Protein AF-A0A2D6XM24-F1 (afdb_monomer)

Sequence (76 aa):
MEYGKTRIKNITWMPPFREGEFGYLIIDNEPCFINSWHTFDDYGCEMEIVEVACRDGKTKDAYSDDGGESWRLEAF

Secondary structure (DSSP, 8-state):
----------EEEE--SSTT---EEEETTEEEEEEEEEEEEETTEEEEEEEEEETTS-EEEEEESSTTSS-EE---

Solvent-accessible surface area (backbone atoms only — not comparable to full-atom values): 4646 Å² total; per-residue (Å²): 134,81,79,75,76,78,74,81,62,57,51,44,83,42,78,44,93,50,92,95,54,79,20,30,35,32,48,73,88,40,68,18,41,43,79,46,79,47,78,46,75,60,97,86,47,47,34,36,40,30,39,23,45,33,90,87,77,46,76,45,60,35,40,15,75,61,78,65,76,53,58,45,64,81,84,130

Foldseek 3Di:
DPPPPPPFWDWDFDCDPDPPARGWIQTNNWTWGWPDWDWDDDPNFIKIWTWTQTPVRDIFIWMDRPVRPDIDTDDD

pLDDT: mean 83.99, std 15.75, range [38.84, 95.69]

Structure (mmCIF, N/CA/C/O backbone):
data_AF-A0A2D6XM24-F1
#
_entry.id   AF-A0A2D6XM24-F1
#
loop_
_atom_site.group_PDB
_atom_site.id
_atom_site.type_symbol
_atom_site.label_atom_id
_atom_site.label_alt_id
_atom_site.label_comp_id
_atom_site.label_asym_id
_atom_site.label_entity_id
_atom_site.label_seq_id
_atom_sit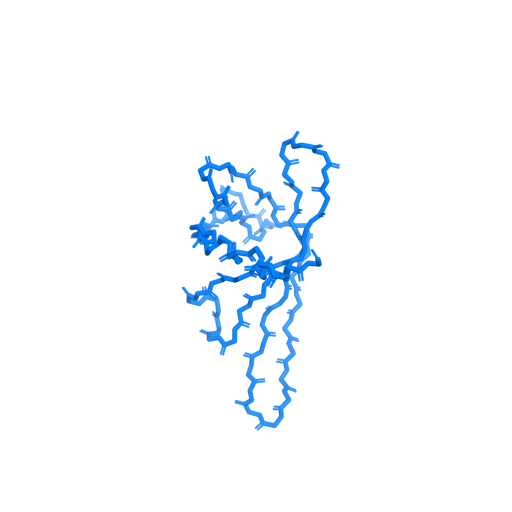e.pdbx_PDB_ins_code
_atom_site.Cartn_x
_atom_site.Cartn_y
_atom_site.Cartn_z
_atom_site.occupancy
_atom_site.B_iso_or_equiv
_atom_site.auth_seq_id
_atom_site.auth_comp_id
_atom_site.auth_asym_id
_atom_site.auth_atom_id
_atom_site.pdbx_PDB_model_num
ATOM 1 N N . MET A 1 1 ? -2.935 -30.235 11.977 1.00 39.41 1 MET A N 1
ATOM 2 C CA . MET A 1 1 ? -2.352 -28.883 11.914 1.00 39.41 1 MET A CA 1
ATOM 3 C C . MET A 1 1 ? -2.975 -28.217 10.709 1.00 39.41 1 MET A C 1
ATOM 5 O O . MET A 1 1 ? -2.577 -28.494 9.587 1.00 39.41 1 MET A O 1
ATOM 9 N N . GLU A 1 2 ? -4.075 -27.507 10.930 1.00 38.84 2 GLU A N 1
ATOM 10 C CA . GLU A 1 2 ? -4.769 -26.785 9.869 1.00 38.84 2 GLU A CA 1
ATOM 11 C C . GLU A 1 2 ? -3.990 -25.482 9.680 1.00 38.84 2 GLU A C 1
ATOM 13 O O . GLU A 1 2 ? -3.974 -24.642 10.578 1.00 38.84 2 GLU A O 1
ATOM 18 N N . TYR A 1 3 ? -3.246 -25.360 8.579 1.00 42.94 3 TYR A N 1
ATOM 19 C CA . TYR A 1 3 ? -2.657 -24.081 8.198 1.00 42.94 3 TYR A CA 1
ATOM 20 C C . TYR A 1 3 ? -3.831 -23.132 7.972 1.00 42.94 3 TYR A C 1
ATOM 22 O O . TYR A 1 3 ? -4.602 -23.311 7.026 1.00 42.94 3 TYR A O 1
ATOM 30 N N . GLY A 1 4 ? -4.031 -22.206 8.913 1.00 45.66 4 GLY A N 1
ATOM 31 C CA . GLY A 1 4 ? -5.085 -21.208 8.835 1.00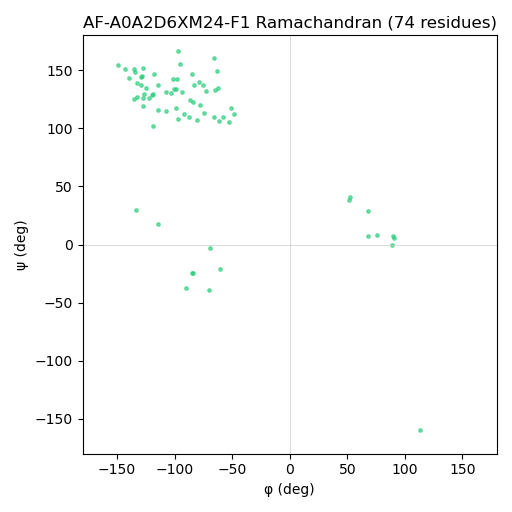 45.66 4 GLY A CA 1
ATOM 32 C C . GLY A 1 4 ? -4.983 -20.532 7.480 1.00 45.66 4 GLY A C 1
ATOM 33 O O . GLY A 1 4 ? -3.942 -19.971 7.153 1.00 45.66 4 GLY A O 1
ATOM 34 N N . LYS A 1 5 ? -6.032 -20.665 6.662 1.00 46.47 5 LYS A N 1
ATOM 35 C CA . LYS A 1 5 ? -6.114 -20.029 5.348 1.00 46.47 5 LYS A CA 1
ATOM 36 C C . LYS A 1 5 ? -5.737 -18.562 5.521 1.00 46.47 5 LYS A C 1
ATOM 38 O O . LYS A 1 5 ? -6.492 -17.831 6.163 1.00 46.47 5 LYS A O 1
ATOM 43 N N . THR A 1 6 ? -4.602 -18.146 4.960 1.00 49.16 6 THR A N 1
ATOM 44 C CA . THR A 1 6 ? -4.271 -16.733 4.795 1.00 49.16 6 THR A CA 1
ATOM 45 C C . THR A 1 6 ? -5.459 -16.116 4.083 1.00 49.16 6 THR A C 1
ATOM 47 O O . THR A 1 6 ? -5.732 -16.422 2.921 1.00 49.16 6 THR A O 1
ATOM 50 N N . ARG A 1 7 ? -6.272 -15.362 4.822 1.00 52.75 7 ARG A N 1
ATOM 51 C CA . ARG A 1 7 ? -7.434 -14.706 4.245 1.00 52.75 7 ARG A CA 1
ATOM 52 C C . ARG A 1 7 ? -6.846 -13.689 3.281 1.00 52.75 7 ARG A C 1
ATOM 54 O O . ARG A 1 7 ? -6.188 -12.756 3.731 1.00 52.75 7 ARG A O 1
ATOM 61 N N . ILE A 1 8 ? -7.003 -13.927 1.980 1.00 55.41 8 ILE A N 1
ATOM 62 C CA . ILE A 1 8 ? -6.643 -12.944 0.963 1.00 55.41 8 ILE A CA 1
ATOM 63 C C . ILE A 1 8 ? -7.477 -11.715 1.304 1.00 55.41 8 ILE A C 1
ATOM 65 O O . ILE A 1 8 ? -8.708 -11.764 1.255 1.00 55.41 8 ILE A O 1
ATOM 69 N N . LYS A 1 9 ? -6.807 -10.673 1.787 1.00 66.81 9 LYS A N 1
ATOM 70 C CA . LYS A 1 9 ? -7.454 -9.410 2.107 1.00 66.81 9 LYS A CA 1
ATOM 71 C C . LYS A 1 9 ? -7.741 -8.703 0.800 1.00 66.81 9 LYS A C 1
ATOM 73 O O . LYS A 1 9 ? -6.895 -8.689 -0.090 1.00 66.81 9 LYS A O 1
ATOM 78 N N . ASN A 1 10 ? -8.926 -8.119 0.693 1.00 84.69 10 ASN A N 1
ATOM 79 C CA . ASN A 1 10 ? -9.209 -7.219 -0.415 1.00 84.69 10 ASN A CA 1
ATOM 80 C C . ASN A 1 10 ? -8.467 -5.916 -0.126 1.00 84.69 10 ASN A C 1
ATOM 82 O O . ASN A 1 10 ? -8.780 -5.249 0.863 1.00 84.69 10 ASN A O 1
ATOM 86 N N . ILE A 1 11 ? -7.467 -5.610 -0.954 1.00 93.06 11 ILE A N 1
ATOM 87 C CA . ILE A 1 11 ? -6.654 -4.403 -0.845 1.00 93.06 11 ILE A CA 1
ATOM 88 C C . ILE A 1 11 ? -6.806 -3.603 -2.133 1.00 93.06 11 ILE A C 1
ATOM 90 O O . ILE A 1 11 ? -6.659 -4.139 -3.229 1.00 93.06 11 ILE A O 1
ATOM 94 N N . THR A 1 12 ? -7.131 -2.323 -2.003 1.00 93.19 12 THR A N 1
ATOM 95 C CA . THR A 1 12 ? -7.270 -1.405 -3.138 1.00 93.19 12 THR A CA 1
ATOM 96 C C . THR A 1 12 ? -6.519 -0.125 -2.836 1.00 93.19 12 THR A C 1
ATOM 98 O O . THR A 1 12 ? -6.752 0.485 -1.792 1.00 93.19 12 THR A O 1
ATOM 101 N N . TRP A 1 13 ? -5.635 0.284 -3.741 1.00 93.88 13 TRP A N 1
ATOM 102 C CA . TRP A 1 13 ? -4.965 1.573 -3.649 1.00 93.88 13 TRP A CA 1
ATOM 103 C C . TRP A 1 13 ? -5.873 2.702 -4.114 1.00 93.88 13 TRP A C 1
ATOM 105 O O . TRP A 1 13 ? -6.611 2.571 -5.093 1.00 93.88 13 TRP A O 1
ATOM 115 N N . MET A 1 14 ? -5.807 3.814 -3.392 1.00 95.44 14 MET A N 1
ATOM 116 C CA . MET A 1 14 ? -6.556 5.022 -3.673 1.00 95.44 14 MET A CA 1
ATOM 117 C C . MET A 1 14 ? -5.606 6.223 -3.689 1.00 95.44 14 MET A C 1
ATOM 119 O O . MET A 1 14 ? -4.763 6.352 -2.792 1.00 95.44 14 MET A O 1
ATOM 123 N N . PRO A 1 15 ? -5.763 7.131 -4.667 1.00 93.88 15 PRO A N 1
ATOM 124 C CA . PRO A 1 15 ? -4.912 8.304 -4.780 1.00 93.88 15 PRO A CA 1
ATOM 125 C C . PRO A 1 15 ? -5.099 9.260 -3.589 1.00 93.88 15 PRO A C 1
ATOM 127 O O . PRO A 1 15 ? -6.132 9.224 -2.906 1.00 93.88 15 PRO A O 1
ATOM 130 N N . PRO A 1 16 ? -4.123 10.150 -3.345 1.00 94.00 16 PRO A N 1
ATOM 131 C CA . PRO A 1 16 ? -4.213 11.157 -2.296 1.00 94.00 16 PRO A CA 1
ATOM 132 C C . PRO A 1 16 ? -5.355 12.148 -2.529 1.00 94.00 16 PRO A C 1
ATOM 134 O O . PRO A 1 16 ? -5.699 12.490 -3.661 1.00 94.00 16 PRO A O 1
ATOM 137 N N . PHE A 1 17 ? -5.918 12.658 -1.431 1.00 88.12 17 PHE A N 1
ATOM 138 C CA . PHE A 1 17 ? -6.907 13.739 -1.484 1.00 88.12 17 PHE A CA 1
ATOM 139 C C . PHE A 1 17 ? -6.253 15.120 -1.545 1.00 88.12 17 PHE A C 1
ATOM 141 O O . PHE A 1 17 ? -6.891 16.083 -1.977 1.00 88.12 17 PHE A O 1
ATOM 148 N N . ARG A 1 18 ? -5.013 15.233 -1.057 1.00 90.62 18 ARG A N 1
ATOM 149 C CA . ARG A 1 18 ? -4.268 16.488 -0.960 1.00 90.62 18 ARG A CA 1
ATOM 150 C C . ARG A 1 18 ? -2.908 16.359 -1.620 1.00 90.62 18 ARG A C 1
ATOM 152 O O . ARG A 1 18 ? -2.306 15.292 -1.659 1.00 90.62 18 ARG A O 1
ATOM 159 N N . GLU A 1 19 ? -2.415 17.485 -2.107 1.00 91.56 19 GLU A N 1
ATOM 160 C CA . GLU A 1 19 ? -1.055 17.584 -2.614 1.00 91.56 19 GLU A CA 1
ATOM 161 C C . GLU A 1 19 ? -0.046 17.296 -1.490 1.00 91.56 19 GLU A C 1
ATOM 163 O O . GLU A 1 19 ? -0.193 17.795 -0.372 1.00 91.56 19 GLU A O 1
ATOM 168 N N . GLY A 1 20 ? 0.962 16.473 -1.786 1.00 88.38 20 GLY A N 1
ATOM 169 C CA . GLY A 1 20 ? 1.994 16.064 -0.829 1.00 88.38 20 GLY A CA 1
ATOM 170 C C . GLY A 1 20 ? 1.675 14.808 -0.007 1.00 88.38 20 GLY A C 1
ATOM 171 O O . GLY A 1 20 ? 2.515 14.397 0.787 1.00 88.38 20 GLY A O 1
ATOM 172 N N . GLU A 1 21 ? 0.508 14.184 -0.192 1.00 91.38 21 GLU A N 1
ATOM 173 C CA . GLU A 1 21 ? 0.181 12.874 0.390 1.00 91.38 21 GLU A CA 1
ATOM 174 C C . GLU A 1 21 ? 0.457 11.736 -0.609 1.00 91.38 21 GLU A C 1
ATOM 176 O O . GLU A 1 21 ? 0.400 11.931 -1.822 1.00 91.38 21 GLU A O 1
ATOM 181 N N . PHE A 1 22 ? 0.700 10.526 -0.100 1.00 94.12 22 PHE A N 1
ATOM 182 C CA . PHE A 1 22 ? 0.894 9.324 -0.923 1.00 94.12 22 PHE A CA 1
ATOM 183 C C . PHE A 1 22 ? -0.418 8.640 -1.344 1.00 94.12 22 PHE A C 1
ATOM 185 O O . PHE A 1 22 ? -0.456 7.930 -2.345 1.00 94.12 22 PHE A O 1
ATOM 192 N N . GLY A 1 23 ? -1.496 8.839 -0.580 1.00 94.75 23 GLY A N 1
ATOM 193 C CA . GLY A 1 23 ? -2.763 8.126 -0.752 1.00 94.75 23 GLY A CA 1
ATOM 194 C C . GLY A 1 23 ? -3.087 7.205 0.420 1.00 94.75 23 GLY A C 1
ATOM 195 O O . GLY A 1 23 ? -2.598 7.382 1.5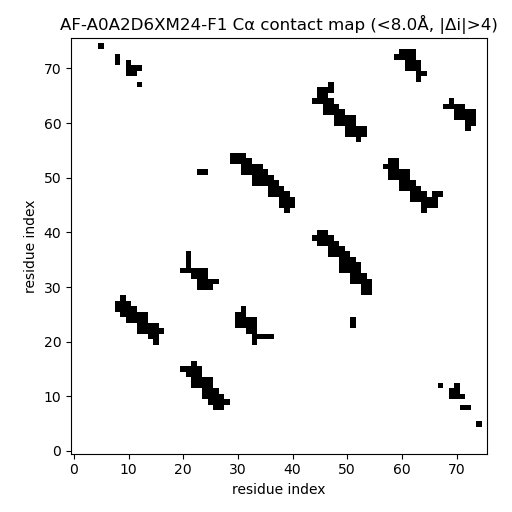39 1.00 94.75 23 GLY A O 1
ATOM 196 N N . TYR A 1 24 ? -3.966 6.239 0.175 1.00 95.00 24 TYR A N 1
ATOM 197 C CA . TYR A 1 24 ? -4.400 5.273 1.182 1.00 95.00 24 TYR A CA 1
ATOM 198 C C . TYR A 1 24 ? -4.743 3.931 0.540 1.00 95.00 24 TYR A C 1
ATOM 200 O O . TYR A 1 24 ? -5.122 3.855 -0.627 1.00 95.00 24 TYR A O 1
ATOM 208 N N . LEU A 1 25 ? -4.632 2.865 1.325 1.00 94.75 25 LEU A N 1
ATOM 209 C CA . LEU A 1 25 ? -5.112 1.540 0.964 1.00 94.75 25 LEU A CA 1
ATOM 210 C C . LEU A 1 25 ? -6.449 1.282 1.660 1.00 94.75 25 LEU A C 1
ATOM 212 O O . LEU A 1 25 ? -6.586 1.518 2.859 1.00 94.75 25 LEU A O 1
ATOM 216 N N . ILE A 1 26 ? -7.433 0.766 0.933 1.00 93.69 26 ILE A N 1
ATOM 217 C CA . ILE A 1 26 ? -8.637 0.176 1.523 1.00 93.69 26 ILE A CA 1
ATOM 218 C C . ILE A 1 26 ? -8.325 -1.294 1.785 1.00 93.69 26 ILE A C 1
ATOM 220 O O . ILE A 1 26 ? -8.202 -2.060 0.835 1.00 93.69 26 ILE A O 1
ATOM 224 N N . ILE A 1 27 ? -8.190 -1.683 3.051 1.00 91.31 27 ILE A N 1
ATOM 225 C CA . ILE A 1 27 ? -7.860 -3.047 3.483 1.00 91.31 27 ILE A CA 1
ATOM 226 C C . ILE A 1 27 ? -9.062 -3.611 4.232 1.00 91.31 27 ILE A C 1
ATOM 228 O O . ILE A 1 27 ? -9.419 -3.105 5.292 1.00 91.31 27 ILE A O 1
ATOM 232 N N . ASP A 1 28 ? -9.690 -4.664 3.703 1.00 89.19 28 ASP A N 1
ATOM 233 C CA . ASP A 1 28 ? -10.898 -5.265 4.298 1.00 89.19 28 ASP A CA 1
ATOM 234 C C . ASP A 1 28 ? -12.018 -4.228 4.567 1.00 89.19 28 ASP A C 1
ATOM 236 O O . ASP A 1 28 ? -12.698 -4.276 5.590 1.00 89.19 28 ASP A O 1
ATOM 240 N N . ASN A 1 29 ? -12.220 -3.295 3.624 1.00 88.81 29 ASN A N 1
ATOM 241 C CA . ASN A 1 29 ? -13.138 -2.141 3.700 1.00 88.81 29 ASN A CA 1
ATOM 242 C C . ASN A 1 29 ? -12.769 -1.046 4.718 1.00 88.81 29 ASN A C 1
ATOM 244 O O . ASN A 1 29 ? -13.543 -0.105 4.892 1.00 88.81 29 ASN A O 1
ATOM 248 N N . GLU A 1 30 ? -11.599 -1.115 5.350 1.00 90.25 30 GLU A N 1
ATOM 249 C CA . GLU A 1 30 ? -11.106 -0.068 6.245 1.00 90.25 30 GLU A CA 1
ATOM 250 C C . GLU A 1 30 ? -10.024 0.773 5.546 1.00 90.25 30 GLU A C 1
ATOM 252 O O . GLU A 1 30 ? -9.084 0.209 4.981 1.00 90.25 30 GLU A O 1
ATOM 257 N N . PRO A 1 31 ? -10.116 2.114 5.572 1.00 92.19 31 PRO A N 1
ATOM 258 C CA . PRO A 1 31 ? -9.070 2.969 5.030 1.00 92.19 31 PRO A CA 1
ATOM 259 C C . PRO A 1 31 ? -7.837 2.970 5.946 1.00 92.19 31 PRO A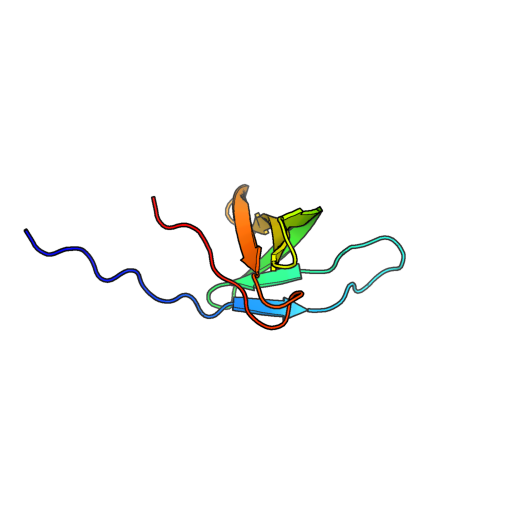 C 1
ATOM 261 O O . PRO A 1 31 ? -7.939 3.188 7.158 1.00 92.19 31 PRO A O 1
ATOM 264 N N . CYS A 1 32 ? -6.667 2.775 5.347 1.00 94.25 32 CYS A N 1
ATOM 265 C CA . CYS A 1 32 ? -5.362 2.841 5.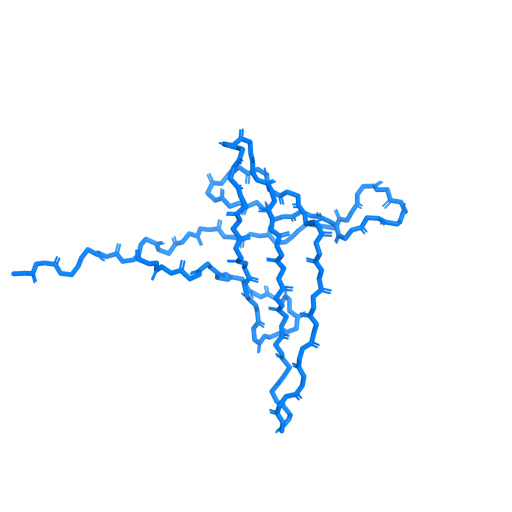991 1.00 94.25 32 CYS A CA 1
ATOM 266 C C . CYS A 1 32 ? -4.458 3.801 5.208 1.00 94.25 32 CYS A C 1
ATOM 268 O O . CYS A 1 32 ? -4.200 3.593 4.024 1.00 94.25 32 CYS A O 1
ATOM 270 N N . PHE A 1 33 ? -4.001 4.870 5.853 1.00 95.06 33 PHE A N 1
ATOM 271 C CA . PHE A 1 33 ? -3.267 5.956 5.196 1.00 95.06 33 PHE A CA 1
ATOM 272 C C . PHE A 1 33 ? -1.790 5.616 5.056 1.00 95.06 33 PHE A C 1
ATOM 274 O O . PHE A 1 33 ? -1.201 5.103 6.005 1.00 95.06 33 PHE A O 1
ATOM 281 N N . ILE A 1 34 ? -1.208 5.911 3.894 1.00 95.69 34 ILE A N 1
ATOM 282 C CA . ILE A 1 34 ? 0.205 5.643 3.619 1.00 95.69 34 ILE A CA 1
ATOM 283 C C . ILE A 1 34 ? 1.064 6.719 4.296 1.00 95.69 34 ILE A C 1
ATOM 285 O O . ILE A 1 34 ? 0.940 7.905 3.985 1.00 95.69 34 ILE A O 1
ATOM 289 N N . ASN A 1 35 ? 1.941 6.295 5.204 1.00 94.56 35 ASN A N 1
ATOM 290 C CA . ASN A 1 35 ? 2.894 7.161 5.903 1.00 94.56 35 ASN A CA 1
ATOM 291 C C . ASN A 1 35 ? 4.220 7.283 5.149 1.00 94.56 35 ASN A C 1
ATOM 293 O O . ASN A 1 35 ? 4.843 8.345 5.140 1.00 94.56 35 ASN A O 1
ATOM 297 N N . SER A 1 36 ? 4.660 6.186 4.539 1.00 94.69 36 SER A N 1
ATOM 298 C CA . SER A 1 36 ? 5.901 6.102 3.779 1.00 94.69 36 SER A CA 1
ATOM 299 C C . SER A 1 36 ? 5.716 5.201 2.567 1.00 94.69 36 SER A C 1
ATOM 301 O O . SER A 1 36 ? 4.896 4.283 2.576 1.00 94.69 36 SER A O 1
ATOM 303 N N . TRP A 1 37 ? 6.489 5.488 1.525 1.00 94.56 37 TRP A N 1
ATOM 304 C CA . TRP A 1 37 ? 6.518 4.732 0.284 1.00 94.56 37 TRP A CA 1
ATOM 305 C C . TRP A 1 37 ? 7.974 4.529 -0.118 1.00 94.56 37 TRP A C 1
ATOM 307 O O . TRP A 1 37 ? 8.734 5.496 -0.231 1.00 94.56 37 TRP A O 1
ATOM 317 N N . HIS A 1 38 ? 8.362 3.275 -0.317 1.00 92.75 38 HIS A N 1
ATOM 318 C CA . HIS A 1 38 ? 9.695 2.881 -0.743 1.00 92.75 38 HIS A CA 1
ATOM 319 C C . HIS A 1 38 ? 9.618 1.983 -1.972 1.00 92.75 38 HIS A C 1
ATOM 321 O O . HIS A 1 38 ? 8.918 0.977 -1.952 1.00 92.75 38 HIS A O 1
ATOM 327 N N . THR A 1 39 ? 10.398 2.325 -2.992 1.00 91.06 39 THR A N 1
ATOM 328 C CA . THR A 1 39 ? 10.556 1.530 -4.211 1.00 91.06 39 THR A CA 1
ATOM 329 C C . THR A 1 39 ? 11.934 0.881 -4.204 1.00 91.06 39 THR A C 1
ATOM 331 O O . THR A 1 39 ? 12.944 1.553 -3.964 1.00 91.06 39 THR A O 1
ATOM 334 N N . PHE A 1 40 ? 11.980 -0.418 -4.470 1.00 86.38 40 PHE A N 1
ATOM 335 C CA . PHE A 1 40 ? 13.203 -1.193 -4.634 1.00 86.38 40 PHE A CA 1
ATOM 336 C C . PHE A 1 40 ? 13.228 -1.774 -6.045 1.00 86.38 40 PHE A C 1
ATOM 338 O O . PHE A 1 40 ? 12.270 -2.411 -6.461 1.00 86.38 40 PHE A O 1
ATOM 345 N N . ASP A 1 41 ? 14.331 -1.579 -6.761 1.00 84.06 41 ASP A N 1
ATOM 346 C CA . ASP A 1 41 ? 14.614 -2.290 -8.009 1.00 84.06 41 ASP A CA 1
ATOM 347 C C . ASP A 1 41 ? 15.726 -3.304 -7.730 1.00 84.06 41 ASP A C 1
ATOM 349 O O . ASP A 1 41 ? 16.848 -2.919 -7.381 1.00 84.06 41 ASP A O 1
ATOM 353 N N . ASP A 1 42 ? 15.402 -4.594 -7.837 1.00 74.81 42 ASP A N 1
ATOM 354 C CA . ASP A 1 42 ? 16.377 -5.683 -7.758 1.00 74.81 42 ASP A CA 1
ATOM 355 C C . ASP A 1 42 ? 16.378 -6.477 -9.070 1.00 74.81 42 ASP A C 1
ATOM 357 O O . ASP A 1 42 ? 15.488 -7.284 -9.344 1.00 74.81 42 ASP A O 1
ATOM 361 N N . TYR A 1 43 ? 17.389 -6.224 -9.907 1.00 74.38 43 TYR A N 1
ATOM 362 C CA . TYR A 1 43 ? 17.599 -6.876 -11.207 1.00 74.38 43 TYR A CA 1
ATOM 363 C C . TYR A 1 43 ? 16.372 -6.858 -12.145 1.00 74.38 43 TYR A C 1
ATOM 365 O O . TYR A 1 43 ? 16.149 -7.819 -12.888 1.00 74.38 43 TYR A O 1
ATOM 373 N N . GLY A 1 44 ? 15.607 -5.760 -12.163 1.00 76.31 44 GLY A N 1
ATOM 374 C CA . GLY A 1 44 ? 14.441 -5.589 -13.037 1.00 76.31 44 GLY A CA 1
ATOM 375 C C . GLY A 1 44 ? 13.120 -6.065 -12.432 1.00 76.31 44 GLY A C 1
ATOM 376 O O . GLY A 1 44 ? 12.103 -6.056 -13.127 1.00 76.31 44 GLY A O 1
ATOM 377 N N . CYS A 1 45 ? 13.125 -6.470 -11.161 1.00 73.75 45 CYS A N 1
ATOM 378 C CA . CYS A 1 45 ? 11.918 -6.619 -10.360 1.00 73.75 45 CYS A CA 1
ATOM 379 C C . CYS A 1 45 ? 11.724 -5.351 -9.523 1.00 73.75 45 CYS A C 1
ATOM 381 O O . CYS A 1 45 ? 12.454 -5.126 -8.557 1.00 73.75 45 CYS A O 1
ATOM 383 N N . GLU A 1 46 ? 10.733 -4.544 -9.897 1.00 86.44 46 GLU A N 1
ATOM 384 C CA . GLU A 1 46 ? 10.321 -3.362 -9.143 1.00 86.44 46 GLU A CA 1
ATOM 385 C C . GLU A 1 46 ? 9.344 -3.778 -8.039 1.00 86.44 46 GLU A C 1
ATOM 387 O O . GLU A 1 46 ? 8.319 -4.414 -8.297 1.00 86.44 46 GLU A O 1
ATOM 392 N N . MET A 1 47 ? 9.690 -3.460 -6.795 1.00 90.56 47 MET A N 1
ATOM 393 C CA . MET A 1 47 ? 8.884 -3.747 -5.617 1.00 90.56 47 MET A CA 1
ATOM 394 C C . MET A 1 47 ? 8.574 -2.457 -4.872 1.00 90.56 47 MET A C 1
ATOM 396 O O . MET A 1 47 ? 9.476 -1.730 -4.456 1.00 90.56 47 MET A O 1
ATOM 400 N N . GLU A 1 48 ? 7.291 -2.223 -4.642 1.00 92.81 48 GLU A N 1
ATOM 401 C CA . GLU A 1 48 ? 6.782 -1.129 -3.829 1.00 92.81 48 GLU A CA 1
ATOM 402 C C . GLU A 1 48 ? 6.456 -1.636 -2.428 1.00 92.81 48 GLU A C 1
ATOM 404 O O . GLU A 1 48 ? 5.797 -2.666 -2.259 1.00 92.81 48 GLU A O 1
ATOM 409 N N . ILE A 1 49 ? 6.891 -0.894 -1.415 1.00 93.38 49 ILE A N 1
ATOM 410 C CA . ILE A 1 49 ? 6.604 -1.155 -0.006 1.00 93.38 49 ILE A CA 1
ATOM 411 C C . ILE A 1 49 ? 6.043 0.120 0.609 1.00 93.38 49 ILE A C 1
ATOM 413 O O . ILE A 1 49 ? 6.674 1.178 0.550 1.00 93.38 49 ILE A O 1
ATOM 417 N N . VAL A 1 50 ? 4.872 0.016 1.231 1.00 94.75 50 VAL A N 1
ATOM 418 C CA . VAL A 1 50 ? 4.231 1.134 1.928 1.00 94.75 50 VAL A CA 1
ATOM 419 C C . VAL A 1 50 ? 3.923 0.773 3.372 1.00 94.75 50 VAL A C 1
ATOM 421 O O . VAL A 1 50 ? 3.357 -0.286 3.650 1.00 94.75 50 VAL A O 1
ATOM 424 N N . GLU A 1 51 ? 4.243 1.683 4.290 1.00 95.06 51 GLU A N 1
ATOM 425 C CA . GLU A 1 51 ? 3.750 1.610 5.665 1.00 95.06 51 GLU A CA 1
ATOM 426 C C . GLU A 1 51 ? 2.382 2.295 5.718 1.00 95.06 51 GLU A C 1
ATOM 428 O O . GLU A 1 51 ? 2.253 3.472 5.361 1.00 95.06 51 GLU A O 1
ATOM 433 N N . VAL A 1 52 ? 1.357 1.584 6.191 1.00 94.56 52 VAL A N 1
ATOM 434 C CA . VAL A 1 52 ? 0.015 2.145 6.373 1.00 94.56 52 VAL A CA 1
ATOM 435 C C . VAL A 1 52 ? -0.412 2.201 7.831 1.00 94.56 52 VAL A C 1
ATOM 437 O O . VAL A 1 52 ? -0.271 1.231 8.576 1.00 94.56 52 VAL A O 1
ATOM 440 N N . ALA A 1 53 ? -1.021 3.317 8.225 1.00 93.94 53 ALA A N 1
ATOM 441 C CA . ALA A 1 53 ? -1.686 3.483 9.511 1.00 93.94 53 ALA A CA 1
ATOM 442 C C . ALA A 1 53 ? -3.201 3.286 9.361 1.00 93.94 53 ALA A C 1
ATOM 444 O O . ALA A 1 53 ? -3.883 4.052 8.673 1.00 93.94 53 ALA A O 1
ATOM 445 N N . CYS A 1 54 ? -3.738 2.264 10.028 1.00 90.88 54 CYS A N 1
ATOM 446 C CA . CYS A 1 54 ? -5.173 1.984 10.055 1.00 90.88 54 CYS A CA 1
ATOM 447 C C . CYS A 1 54 ? -5.837 2.560 11.322 1.00 90.88 54 CYS A C 1
ATOM 449 O O . CYS A 1 54 ? -5.182 2.896 12.311 1.00 90.88 54 CYS A O 1
ATOM 451 N N . ARG A 1 55 ? -7.176 2.616 11.336 1.00 89.12 55 ARG A N 1
ATOM 452 C CA . ARG A 1 55 ? -7.968 3.117 12.481 1.00 89.12 55 ARG A CA 1
ATOM 453 C C . ARG A 1 55 ? -7.762 2.331 13.785 1.00 89.12 55 ARG A C 1
ATOM 455 O O . ARG A 1 55 ? -8.035 2.852 14.863 1.00 89.12 55 ARG A O 1
ATOM 462 N N . ASP A 1 56 ? -7.279 1.094 13.694 1.00 84.31 56 ASP A N 1
ATOM 463 C CA . ASP A 1 56 ? -6.918 0.256 14.845 1.00 84.31 56 ASP A CA 1
ATOM 464 C C . ASP A 1 56 ? -5.667 0.755 15.599 1.00 84.31 56 ASP A C 1
ATOM 466 O O . ASP A 1 56 ? -5.308 0.181 16.629 1.00 84.31 56 ASP A O 1
ATOM 470 N N . GLY A 1 57 ? -5.020 1.819 15.109 1.00 82.94 57 GLY A N 1
ATOM 471 C CA . GLY A 1 57 ? -3.82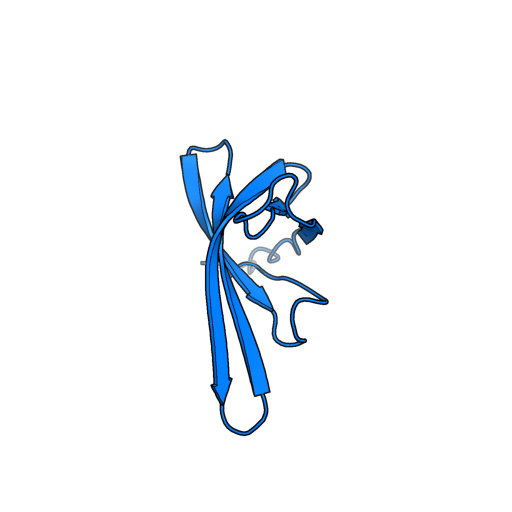0 2.407 15.699 1.00 82.94 57 GLY A CA 1
ATOM 472 C C . GLY A 1 57 ? -2.553 1.594 15.438 1.00 82.94 57 GLY A C 1
ATOM 473 O O . GLY A 1 57 ? -1.515 1.900 16.021 1.00 82.94 57 GLY A O 1
ATOM 474 N N . LYS A 1 58 ? -2.624 0.557 14.595 1.00 86.38 58 LYS A N 1
ATOM 475 C CA . LYS A 1 58 ? -1.476 -0.266 14.213 1.00 86.38 58 LYS A CA 1
ATOM 476 C C . LYS A 1 58 ? -0.968 0.144 12.838 1.00 86.38 58 LYS A C 1
ATOM 478 O O . LYS A 1 58 ? -1.756 0.420 11.930 1.00 86.38 58 LYS A O 1
ATOM 483 N N . THR A 1 59 ? 0.349 0.116 12.691 1.00 91.38 59 THR A N 1
ATOM 484 C CA . THR A 1 59 ? 1.008 0.169 11.391 1.00 91.38 59 THR A CA 1
ATOM 485 C C . THR A 1 59 ? 1.089 -1.231 10.787 1.00 91.38 59 THR A C 1
ATOM 487 O O . THR A 1 59 ? 1.144 -2.236 11.508 1.00 91.38 59 THR A O 1
ATOM 490 N N . LYS A 1 60 ? 1.001 -1.304 9.461 1.00 90.25 60 LYS A N 1
ATOM 491 C CA . LYS A 1 60 ? 1.109 -2.535 8.669 1.00 90.25 60 LYS A CA 1
ATOM 492 C C . LYS A 1 60 ? 1.922 -2.217 7.424 1.00 90.25 60 LYS A C 1
ATOM 494 O O . LYS A 1 60 ? 1.710 -1.159 6.840 1.00 90.25 60 LYS A O 1
ATOM 499 N N . ASP A 1 61 ? 2.750 -3.155 6.995 1.00 92.94 61 ASP A N 1
ATOM 500 C CA . ASP A 1 61 ? 3.461 -3.043 5.726 1.00 92.94 61 ASP A CA 1
ATOM 501 C C . ASP A 1 61 ? 2.661 -3.744 4.627 1.00 92.94 61 ASP A C 1
ATOM 503 O O . ASP A 1 61 ? 2.192 -4.878 4.799 1.00 92.94 61 ASP A O 1
ATOM 507 N N . ALA A 1 62 ? 2.472 -3.044 3.512 1.00 92.38 62 ALA A N 1
ATOM 508 C CA . ALA A 1 62 ? 1.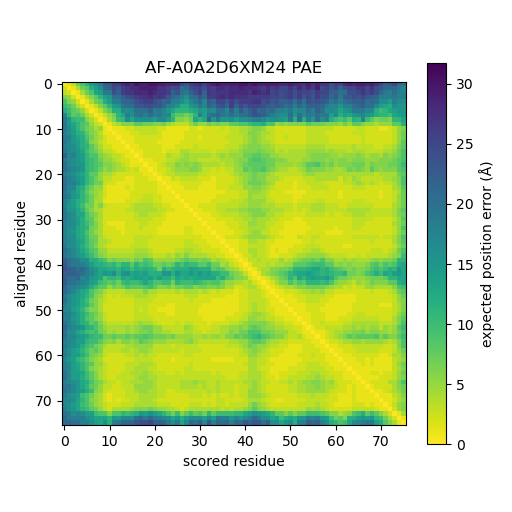870 -3.576 2.302 1.00 92.38 62 ALA A CA 1
ATOM 509 C C . ALA A 1 62 ? 2.872 -3.525 1.149 1.00 92.38 62 ALA A C 1
ATOM 511 O O . ALA A 1 62 ? 3.682 -2.605 1.057 1.00 92.38 62 ALA A O 1
ATOM 512 N N . TYR A 1 63 ? 2.784 -4.514 0.268 1.00 92.19 63 TYR A N 1
ATOM 513 C CA . TYR A 1 63 ? 3.755 -4.753 -0.792 1.00 92.19 63 TYR A CA 1
ATOM 514 C C . TYR A 1 63 ? 3.049 -4.885 -2.135 1.00 92.19 63 TYR A C 1
ATOM 516 O O . TYR A 1 63 ? 1.971 -5.488 -2.199 1.00 92.19 63 TYR A O 1
ATOM 524 N N . SER A 1 64 ? 3.694 -4.403 -3.187 1.00 91.50 64 SER A N 1
ATOM 525 C CA . SER A 1 64 ? 3.347 -4.650 -4.585 1.00 91.50 64 SER A CA 1
ATOM 526 C C . SER A 1 64 ? 4.618 -5.023 -5.351 1.00 91.50 64 SER A C 1
ATOM 528 O O . SER A 1 64 ? 5.677 -4.453 -5.118 1.00 91.50 64 SER A O 1
ATOM 530 N N . ASP A 1 65 ? 4.526 -6.009 -6.237 1.00 90.62 65 ASP A N 1
ATOM 531 C CA . ASP A 1 65 ? 5.588 -6.446 -7.157 1.00 90.62 65 ASP A CA 1
ATOM 532 C C . ASP A 1 65 ? 5.221 -6.199 -8.629 1.00 90.62 65 ASP A C 1
ATOM 534 O O . ASP A 1 65 ? 5.803 -6.789 -9.537 1.00 90.62 65 ASP A O 1
ATOM 538 N N . ASP A 1 66 ? 4.230 -5.337 -8.853 1.00 88.38 66 ASP A N 1
ATOM 539 C CA . ASP A 1 66 ? 3.684 -4.969 -10.158 1.00 88.38 66 ASP A CA 1
ATOM 540 C C . ASP A 1 66 ? 3.507 -3.445 -10.301 1.00 88.38 66 ASP A C 1
ATOM 542 O O . ASP A 1 66 ? 2.615 -2.976 -11.002 1.00 88.38 66 ASP A O 1
ATOM 546 N N . GLY A 1 67 ? 4.353 -2.655 -9.628 1.00 86.44 67 GLY A N 1
ATOM 547 C CA . GLY A 1 67 ? 4.336 -1.188 -9.728 1.00 86.44 67 GLY A CA 1
ATOM 548 C C . GLY A 1 67 ? 3.091 -0.528 -9.118 1.00 86.44 67 GLY A C 1
ATOM 549 O O . GLY A 1 67 ? 2.651 0.531 -9.566 1.00 86.44 67 GLY A O 1
ATOM 550 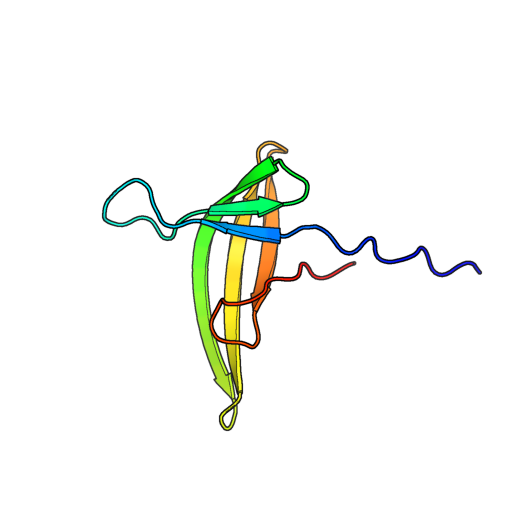N N . GLY A 1 68 ? 2.492 -1.158 -8.109 1.00 87.62 68 GLY A N 1
ATOM 551 C CA . GLY A 1 68 ? 1.322 -0.664 -7.384 1.00 87.62 68 GLY A CA 1
ATOM 552 C C . GLY A 1 68 ? -0.029 -1.092 -7.962 1.00 87.62 68 GLY A C 1
ATOM 553 O O . GLY A 1 68 ? -1.057 -0.614 -7.466 1.00 87.62 68 GLY A O 1
ATOM 554 N N . GLU A 1 69 ? -0.067 -1.977 -8.966 1.00 88.31 69 GLU A N 1
ATOM 555 C CA . GLU A 1 69 ? -1.322 -2.473 -9.550 1.00 88.31 69 GLU A CA 1
ATOM 556 C C . GLU A 1 69 ? -2.085 -3.396 -8.585 1.00 88.31 69 GLU A C 1
ATOM 558 O O . GLU A 1 69 ? -3.314 -3.299 -8.466 1.00 88.31 69 GLU A O 1
ATOM 563 N N . SER A 1 70 ? -1.374 -4.249 -7.843 1.00 91.06 70 SER A N 1
ATOM 564 C CA . SER A 1 70 ? -1.942 -5.134 -6.827 1.00 91.06 70 SER A CA 1
ATOM 565 C C . SER A 1 70 ? -1.137 -5.132 -5.528 1.00 91.06 70 SER A C 1
ATOM 567 O O . SER A 1 70 ? 0.072 -4.938 -5.509 1.00 91.06 70 SER A O 1
ATOM 569 N N . TRP A 1 71 ? -1.832 -5.331 -4.401 1.00 92.62 71 TRP A N 1
ATOM 570 C CA . TRP A 1 71 ? -1.260 -5.162 -3.063 1.00 92.62 71 TRP A CA 1
ATOM 571 C C . TRP A 1 71 ? -1.522 -6.370 -2.165 1.00 92.62 71 TRP A C 1
ATOM 5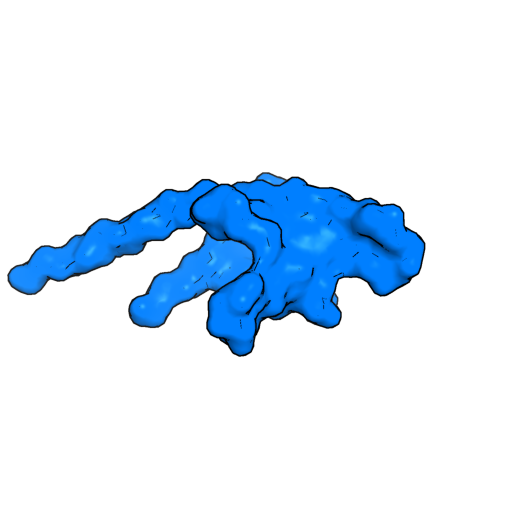73 O O . TRP A 1 71 ? -2.605 -6.964 -2.189 1.00 92.62 71 TRP A O 1
ATOM 583 N N . ARG A 1 72 ? -0.548 -6.696 -1.310 1.00 91.12 72 ARG A N 1
ATOM 584 C CA . ARG A 1 72 ? -0.618 -7.764 -0.294 1.00 91.12 72 ARG A CA 1
ATOM 585 C C . ARG A 1 72 ? -0.074 -7.288 1.052 1.00 91.12 72 ARG A C 1
ATOM 587 O O . ARG A 1 72 ? 0.818 -6.452 1.091 1.00 91.12 72 ARG A O 1
ATOM 594 N N . LEU A 1 73 ? -0.582 -7.849 2.150 1.00 89.19 73 LEU A N 1
ATOM 595 C CA . LEU A 1 73 ? 0.058 -7.749 3.468 1.00 89.19 73 LEU A CA 1
ATOM 596 C C . LEU A 1 73 ? 0.864 -9.022 3.724 1.00 89.19 73 LEU A C 1
ATOM 598 O O . LEU A 1 73 ? 0.382 -10.110 3.394 1.00 89.19 73 LEU A O 1
ATOM 602 N N . GLU A 1 74 ? 2.029 -8.916 4.363 1.00 75.44 74 GLU A N 1
ATOM 603 C CA . GLU A 1 74 ? 2.663 -10.109 4.928 1.00 75.44 74 GLU A CA 1
ATOM 604 C C . GLU A 1 74 ? 1.786 -10.684 6.052 1.00 75.44 74 GLU A C 1
ATOM 606 O O . GLU A 1 74 ? 1.266 -9.969 6.916 1.00 75.44 74 GLU A O 1
ATOM 611 N N . ALA A 1 75 ? 1.576 -11.999 6.007 1.00 52.09 75 ALA A N 1
ATOM 612 C CA . ALA A 1 75 ? 0.948 -12.740 7.088 1.00 52.09 75 ALA A CA 1
ATOM 613 C C . ALA A 1 75 ? 2.053 -13.251 8.017 1.00 52.09 75 ALA A C 1
ATOM 615 O O . ALA A 1 75 ? 2.833 -14.109 7.610 1.00 52.09 75 ALA A O 1
ATOM 616 N N . PHE A 1 76 ? 2.102 -12.726 9.242 1.00 42.47 76 PHE A N 1
ATOM 617 C CA . PHE A 1 76 ? 2.848 -13.334 10.347 1.00 42.47 76 PHE A CA 1
ATOM 618 C C . PHE A 1 76 ? 2.015 -14.430 11.018 1.00 42.47 76 PHE A C 1
ATOM 620 O O . PHE A 1 76 ? 0.792 -14.211 11.200 1.00 42.47 76 PHE A O 1
#

Radius of gyration: 13.22 Å; Cα contacts (8 Å, |Δi|>4): 148; chains: 1; bounding box: 31×46×29 Å

Mean predicted aligned error: 6.63 Å

Nearest PDB structures (foldseek):
  8y0u-assembly1_5  TM=6.541E-01  e=5.931E-02  Saccharomyces cerevisiae
  4lid-assembly1_B  TM=7.066E-01  e=1.510E+00  Sulfolobus spindle-shaped virus 1
  2gu3-assembly1_A  TM=3.821E-01  e=1.428E+00  Bacillus subtilis subsp. subtilis str. 168
  7k9m-assembly1_B  TM=6.318E-01  e=7.618E+00  Mycobacterium tuberculosis H37Rv
  5efv-assembly1_A  TM=4.144E-01  e=5.154E+00  Dubowvirus dv11